Protein AF-K9QV80-F1 (afdb_monomer)

pLDDT: mean 83.74, std 9.77, range [48.53, 92.94]

Secondary structure (DSSP, 8-state):
--EEEEEE-TTTTSTTPPEEEEE-TT--EEEEE-HHHHHHHTT--HHHHHHHH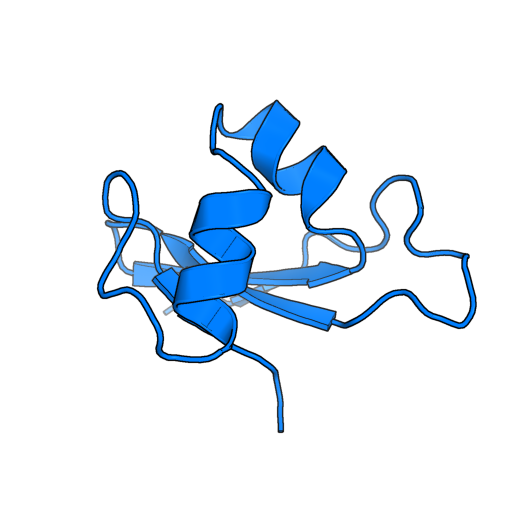TTS-S-BTTBEEE---

Radius of gyration: 10.95 Å; Cα contacts (8 Å, |Δi|>4): 130; chains: 1; bounding box: 24×25×28 Å

Solvent-accessible surface area (backbone atoms only — not comparable to full-atom values): 3894 Å² total; per-residue (Å²): 130,57,80,44,76,71,47,81,32,74,64,32,84,43,93,84,45,55,61,34,37,34,31,42,72,90,59,41,40,32,44,37,26,22,63,59,48,55,16,60,76,70,75,47,56,46,70,59,45,50,34,20,35,73,68,76,40,86,64,57,95,57,28,36,36,33,61,75,130

Sequence (69 aa):
MSIINKGRLRGAEHPRSKEYICIDPEGNEYRIRGLSEFCRQYNLNSKRMNAIAVGKGNFHKGWQCMFPF

Structure (mmCIF, N/CA/C/O backbone):
data_AF-K9QV80-F1
#
_entry.id   AF-K9QV80-F1
#
loop_
_atom_site.group_PDB
_atom_site.id
_atom_site.type_symbol
_atom_site.label_atom_id
_atom_site.label_alt_id
_atom_site.label_comp_id
_atom_site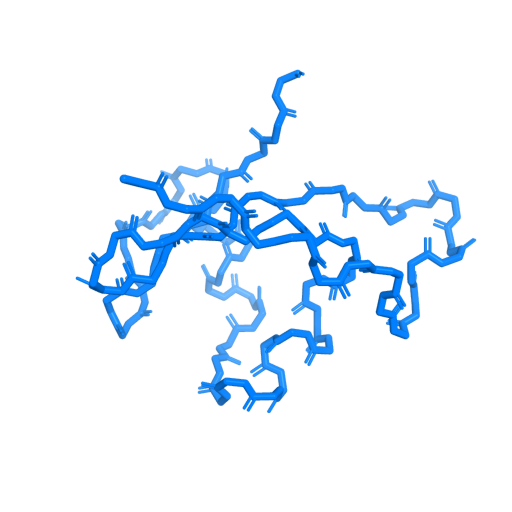.label_asym_id
_atom_site.label_entity_id
_atom_site.label_seq_id
_atom_site.pdbx_PDB_ins_code
_atom_site.Cartn_x
_atom_site.Cartn_y
_atom_site.Cartn_z
_atom_site.occupancy
_atom_site.B_iso_or_equiv
_atom_site.auth_seq_id
_atom_site.auth_comp_id
_atom_site.auth_asym_id
_atom_site.auth_atom_id
_atom_site.pdbx_PDB_model_num
ATOM 1 N N . MET A 1 1 ? -0.316 -11.344 15.990 1.00 48.53 1 MET A N 1
ATOM 2 C CA . MET A 1 1 ? 0.115 -11.062 14.608 1.00 48.53 1 MET A CA 1
ATOM 3 C C . MET A 1 1 ? 0.183 -12.368 13.839 1.00 48.53 1 MET A C 1
ATOM 5 O O . MET A 1 1 ? 0.886 -13.271 14.279 1.00 48.53 1 MET A O 1
ATOM 9 N N . SER A 1 2 ? -0.545 -12.475 12.730 1.00 59.16 2 SER A N 1
ATOM 10 C CA . SER A 1 2 ? -0.447 -13.611 11.808 1.00 59.16 2 SER A CA 1
ATOM 11 C C . SER A 1 2 ? 0.216 -13.137 10.518 1.00 59.16 2 SER A C 1
ATOM 13 O O . SER A 1 2 ? -0.241 -12.170 9.911 1.00 59.16 2 SER A O 1
ATOM 15 N N . ILE A 1 3 ? 1.297 -13.801 10.107 1.00 68.44 3 ILE A N 1
ATOM 16 C CA . ILE A 1 3 ? 1.979 -13.508 8.842 1.00 68.44 3 ILE A CA 1
ATOM 17 C C . ILE A 1 3 ? 1.304 -14.336 7.748 1.00 68.44 3 ILE A C 1
ATOM 19 O O . ILE A 1 3 ? 1.395 -15.566 7.745 1.00 68.44 3 ILE A O 1
ATOM 23 N N . ILE A 1 4 ? 0.639 -13.670 6.806 1.00 73.31 4 ILE A N 1
ATOM 24 C CA . ILE A 1 4 ? -0.061 -14.311 5.693 1.00 73.31 4 ILE A CA 1
ATOM 25 C C . ILE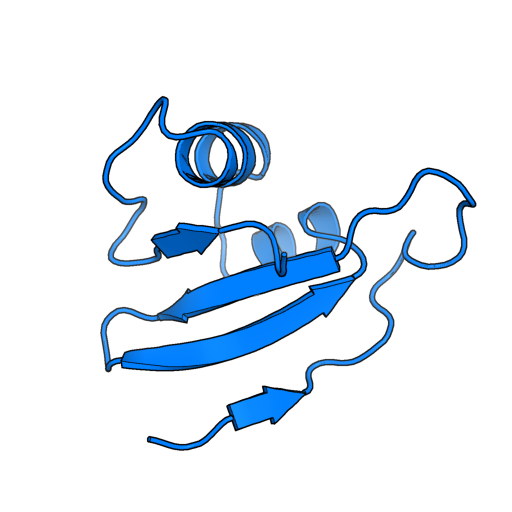 A 1 4 ? 0.828 -14.241 4.448 1.00 73.31 4 ILE A C 1
ATOM 27 O O . ILE A 1 4 ? 1.014 -13.193 3.826 1.00 73.31 4 ILE A O 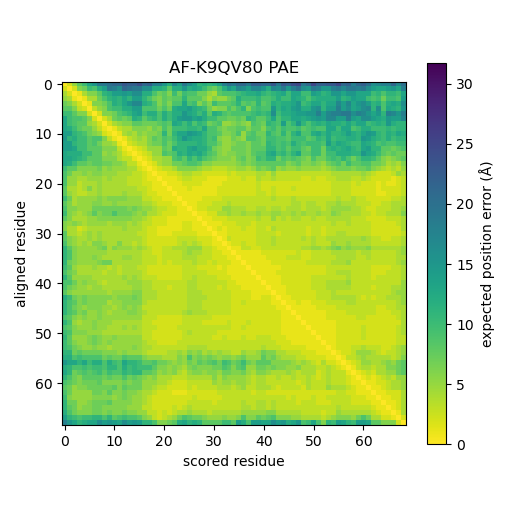1
ATOM 31 N N . ASN A 1 5 ? 1.379 -15.385 4.045 1.00 70.56 5 ASN A N 1
ATOM 32 C CA . ASN A 1 5 ? 2.102 -15.497 2.781 1.00 70.56 5 ASN A CA 1
ATOM 33 C C . ASN A 1 5 ? 1.104 -15.675 1.635 1.00 70.56 5 ASN A C 1
ATOM 35 O O . ASN A 1 5 ? 0.594 -16.771 1.415 1.00 70.56 5 ASN A O 1
ATOM 39 N N . LYS A 1 6 ? 0.838 -14.601 0.882 1.00 65.12 6 LYS A N 1
ATOM 40 C CA . LYS A 1 6 ? -0.064 -14.657 -0.284 1.00 65.12 6 LYS A CA 1
ATOM 41 C C . LYS A 1 6 ? 0.609 -15.152 -1.571 1.00 65.12 6 LYS A C 1
ATOM 43 O O . LYS A 1 6 ? -0.065 -15.325 -2.582 1.00 65.12 6 LYS A O 1
ATOM 48 N N . GLY A 1 7 ? 1.908 -15.445 -1.523 1.00 61.16 7 GLY A N 1
ATOM 49 C CA . GLY A 1 7 ? 2.621 -16.136 -2.594 1.00 61.16 7 GLY A CA 1
ATOM 50 C C . GLY A 1 7 ? 2.771 -15.329 -3.889 1.00 61.16 7 GLY A C 1
ATOM 51 O O . GLY A 1 7 ? 2.608 -14.107 -3.930 1.00 61.16 7 GLY A O 1
ATOM 52 N N . ARG A 1 8 ? 3.165 -16.041 -4.951 1.00 60.56 8 ARG A N 1
ATOM 53 C CA . ARG A 1 8 ? 3.490 -15.498 -6.279 1.00 60.56 8 ARG A CA 1
ATOM 54 C C . ARG A 1 8 ? 2.219 -15.015 -6.979 1.00 60.56 8 ARG A C 1
ATOM 56 O O . ARG A 1 8 ? 1.450 -15.818 -7.495 1.00 60.56 8 ARG A O 1
ATOM 63 N N . LEU A 1 9 ? 2.011 -13.702 -7.015 1.00 76.56 9 LEU A N 1
ATOM 64 C CA . LEU A 1 9 ? 0.922 -13.101 -7.777 1.00 76.56 9 LEU A CA 1
ATOM 65 C C . LEU A 1 9 ? 1.330 -12.899 -9.241 1.00 76.56 9 LEU A C 1
ATOM 67 O O . LEU A 1 9 ? 2.511 -12.934 -9.589 1.00 76.56 9 LEU A O 1
ATOM 71 N N . ARG A 1 10 ? 0.358 -12.664 -10.123 1.00 72.44 10 ARG A N 1
ATOM 72 C CA . ARG A 1 10 ? 0.617 -12.462 -11.553 1.00 72.44 10 ARG A CA 1
ATOM 73 C C . ARG A 1 10 ? 1.634 -11.329 -11.770 1.00 72.44 10 ARG A C 1
ATOM 75 O O . ARG A 1 10 ? 1.462 -10.217 -11.273 1.00 72.44 10 ARG A O 1
ATOM 82 N N . GLY A 1 11 ? 2.708 -11.628 -12.504 1.00 67.81 11 GLY A N 1
ATOM 83 C CA . GLY A 1 11 ? 3.849 -10.727 -12.703 1.00 67.81 11 GLY A CA 1
ATOM 84 C C . GLY A 1 11 ? 4.994 -10.899 -11.696 1.00 67.81 11 GLY A C 1
ATOM 85 O O . GLY A 1 11 ? 6.052 -10.312 -11.903 1.00 67.81 11 GLY A O 1
ATOM 86 N N . ALA A 1 12 ? 4.855 -11.728 -10.655 1.00 74.69 12 ALA A N 1
ATOM 87 C CA . ALA A 1 12 ? 5.938 -12.053 -9.714 1.00 74.69 12 ALA A CA 1
ATOM 88 C C . ALA A 1 12 ? 7.164 -12.706 -10.376 1.00 74.69 12 ALA A C 1
ATOM 90 O O . ALA A 1 12 ? 8.256 -12.662 -9.819 1.00 74.69 12 ALA A O 1
ATOM 91 N N . GLU A 1 13 ? 6.969 -13.298 -11.552 1.00 72.75 13 GLU A N 1
ATOM 92 C CA . GLU A 1 13 ? 7.953 -14.072 -12.318 1.00 72.75 13 GLU A CA 1
ATOM 93 C C . GLU A 1 13 ? 8.970 -13.181 -13.041 1.00 72.75 13 GLU A C 1
ATOM 95 O O . GLU A 1 13 ? 10.027 -13.641 -13.463 1.00 72.75 13 GLU A O 1
ATOM 100 N N . HIS A 1 14 ? 8.666 -11.888 -13.178 1.00 76.06 14 HIS A N 1
ATOM 101 C CA . HIS A 1 14 ? 9.567 -10.955 -13.830 1.00 76.06 14 HIS A CA 1
ATOM 102 C C . HIS A 1 14 ? 10.791 -10.688 -12.931 1.00 76.06 14 HIS A C 1
ATOM 104 O O . HIS A 1 14 ? 10.626 -10.402 -11.742 1.00 76.06 14 HIS A O 1
ATOM 110 N N . PRO A 1 15 ? 12.025 -10.680 -13.467 1.00 75.25 15 PRO A N 1
ATOM 111 C CA . PRO A 1 15 ? 13.242 -10.492 -12.668 1.00 75.25 15 PRO A CA 1
ATOM 112 C C . PRO A 1 15 ? 13.276 -9.157 -11.906 1.00 75.25 15 PRO A C 1
ATOM 114 O O . PRO A 1 15 ? 13.915 -9.048 -10.867 1.00 75.25 15 PRO A O 1
ATOM 117 N N . ARG A 1 16 ? 12.538 -8.141 -12.379 1.00 75.44 16 ARG A N 1
ATOM 118 C CA . ARG A 1 16 ? 12.380 -6.837 -11.694 1.00 75.44 16 ARG A CA 1
ATOM 119 C C . ARG A 1 16 ? 11.262 -6.786 -10.645 1.00 75.44 16 ARG A C 1
ATOM 121 O O . ARG A 1 16 ? 11.018 -5.721 -10.078 1.00 75.44 16 ARG A O 1
ATOM 128 N N . SER A 1 17 ? 10.543 -7.880 -10.416 1.00 79.56 17 SER A N 1
ATOM 129 C CA . SER A 1 17 ? 9.430 -7.890 -9.471 1.00 79.56 17 SER A CA 1
ATOM 130 C C . SER A 1 17 ? 9.931 -7.884 -8.040 1.00 79.56 17 SER A C 1
ATOM 132 O O . SER A 1 17 ? 10.578 -8.833 -7.598 1.00 79.56 17 SER A O 1
ATOM 134 N N . LYS A 1 18 ? 9.590 -6.803 -7.336 1.00 82.75 18 LYS A N 1
ATOM 135 C CA . LYS A 1 18 ? 9.946 -6.559 -5.940 1.00 82.75 18 LYS A CA 1
ATOM 136 C C . LYS A 1 18 ? 8.987 -7.272 -4.992 1.00 82.75 18 LYS A C 1
ATOM 138 O O . LYS A 1 18 ? 7.800 -7.439 -5.300 1.00 82.75 18 LYS A O 1
ATOM 143 N N . GLU A 1 19 ? 9.521 -7.670 -3.850 1.00 88.62 19 GLU A N 1
ATOM 144 C CA . GLU A 1 19 ? 8.737 -8.135 -2.714 1.00 88.62 19 GLU A CA 1
ATOM 145 C C . GLU A 1 19 ? 8.253 -6.937 -1.896 1.00 88.62 19 GLU A C 1
ATOM 147 O O . GLU A 1 19 ? 8.909 -5.895 -1.837 1.00 88.62 19 GLU A O 1
ATOM 152 N N . TYR A 1 20 ? 7.069 -7.079 -1.314 1.00 90.06 20 TYR A N 1
ATOM 153 C CA . TYR A 1 20 ? 6.419 -6.062 -0.503 1.00 90.06 20 TYR A CA 1
ATOM 154 C C . TYR A 1 20 ? 5.818 -6.719 0.734 1.00 90.06 20 TYR A C 1
ATOM 156 O O . TYR A 1 20 ? 5.281 -7.828 0.662 1.00 90.06 20 TYR A O 1
ATOM 164 N N . ILE A 1 21 ? 5.877 -6.000 1.848 1.00 91.56 21 ILE A N 1
ATOM 165 C CA . ILE A 1 21 ? 5.113 -6.297 3.054 1.00 91.56 21 ILE A CA 1
ATOM 166 C C . ILE A 1 21 ? 3.957 -5.300 3.081 1.00 91.56 21 ILE A C 1
ATOM 168 O O . ILE A 1 21 ? 4.178 -4.090 3.164 1.00 91.56 21 ILE A O 1
ATOM 172 N N . CYS A 1 22 ? 2.732 -5.796 2.950 1.00 91.69 22 CYS A N 1
ATOM 173 C CA . CYS A 1 22 ? 1.521 -4.999 3.098 1.00 91.69 22 CYS A CA 1
ATOM 174 C C . CYS A 1 22 ? 0.902 -5.272 4.465 1.00 91.69 22 CYS A C 1
ATOM 176 O O . CYS A 1 22 ? 0.733 -6.428 4.826 1.00 91.69 22 CYS A O 1
ATOM 178 N N . ILE A 1 23 ? 0.547 -4.228 5.202 1.00 92.25 23 ILE A N 1
ATOM 179 C CA . ILE A 1 23 ? -0.131 -4.346 6.495 1.00 92.25 23 ILE A CA 1
ATOM 180 C C . ILE A 1 23 ? -1.555 -3.853 6.290 1.00 92.25 23 ILE A C 1
ATOM 182 O O . ILE A 1 23 ? -1.751 -2.770 5.731 1.00 92.25 23 ILE A O 1
ATOM 186 N N . ASP A 1 24 ? -2.534 -4.667 6.652 1.00 91.00 24 ASP A N 1
ATOM 187 C CA . ASP A 1 24 ? -3.942 -4.287 6.565 1.00 91.00 24 ASP A CA 1
ATOM 188 C C . ASP A 1 24 ? -4.375 -3.463 7.801 1.00 91.00 24 ASP A C 1
ATOM 190 O O . ASP A 1 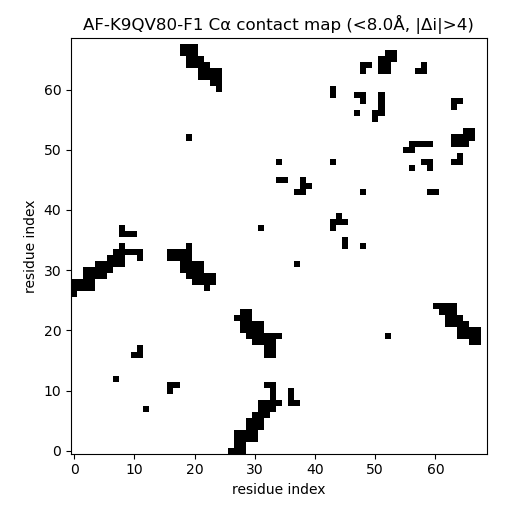24 ? -3.636 -3.422 8.786 1.00 91.00 24 ASP A O 1
ATOM 194 N N . PRO A 1 25 ? -5.541 -2.789 7.781 1.00 89.19 25 PRO A N 1
ATOM 195 C CA . PRO A 1 25 ? -5.989 -1.948 8.896 1.00 89.19 25 PRO A CA 1
ATOM 196 C C . PRO A 1 25 ? -6.206 -2.689 10.227 1.00 89.19 25 PRO A C 1
ATOM 198 O O . PRO A 1 25 ? -6.188 -2.049 11.275 1.00 89.19 25 PRO A O 1
ATOM 201 N N . GLU A 1 26 ? -6.404 -4.005 10.207 1.00 89.25 26 GLU A N 1
ATOM 202 C CA . GLU A 1 26 ? -6.493 -4.869 11.391 1.00 89.25 26 GLU A CA 1
ATOM 203 C C . GLU A 1 26 ? -5.108 -5.301 11.909 1.00 89.25 26 GLU A C 1
ATOM 205 O O . GLU A 1 26 ? -4.998 -5.902 12.977 1.00 89.25 26 GLU A O 1
ATOM 210 N N . GLY A 1 27 ? -4.036 -4.979 11.177 1.00 87.62 27 GLY A N 1
ATOM 211 C CA . GLY A 1 27 ? -2.657 -5.255 11.568 1.00 87.62 27 GLY A CA 1
ATOM 212 C C . GLY A 1 27 ? -2.125 -6.626 11.144 1.00 87.62 27 GLY A C 1
ATOM 213 O O . GLY A 1 27 ? -1.126 -7.075 11.713 1.00 87.62 27 GLY A O 1
ATOM 214 N N . ASN A 1 28 ? -2.742 -7.313 10.173 1.00 89.88 28 ASN A N 1
ATOM 215 C CA . ASN A 1 28 ? -2.156 -8.526 9.599 1.00 89.88 28 ASN A CA 1
ATOM 216 C C . ASN A 1 28 ? -1.139 -8.172 8.509 1.00 89.88 28 ASN A C 1
ATOM 218 O O . ASN A 1 28 ? -1.329 -7.265 7.695 1.00 89.88 28 ASN A O 1
ATOM 222 N N . GLU A 1 29 ? -0.048 -8.933 8.482 1.00 91.56 29 GLU A N 1
ATOM 223 C CA . GLU A 1 29 ? 1.073 -8.707 7.578 1.00 91.56 29 GLU A CA 1
ATOM 224 C C . GLU A 1 29 ? 1.009 -9.670 6.394 1.00 91.56 29 GLU A C 1
ATOM 226 O O . GLU A 1 29 ? 1.007 -10.892 6.551 1.00 91.56 29 GLU A O 1
ATOM 231 N N . TYR A 1 30 ? 1.019 -9.114 5.188 1.00 90.62 30 TYR A N 1
ATOM 232 C CA . TYR A 1 30 ? 0.957 -9.832 3.927 1.00 90.62 30 TYR A CA 1
ATOM 233 C C . TYR A 1 30 ? 2.278 -9.692 3.189 1.00 90.62 30 TYR A C 1
ATOM 235 O O . TYR A 1 30 ? 2.620 -8.616 2.697 1.00 90.62 30 TYR A O 1
ATOM 243 N N . ARG A 1 31 ? 3.001 -10.801 3.050 1.00 90.38 31 ARG A N 1
ATOM 244 C CA . ARG A 1 31 ? 4.187 -10.859 2.189 1.00 90.38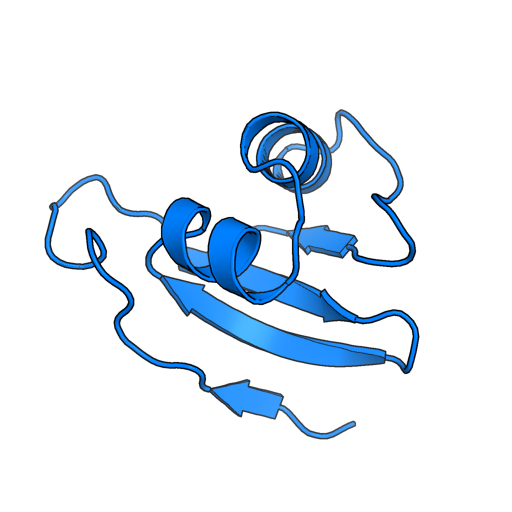 31 ARG A CA 1
ATOM 245 C C . ARG A 1 31 ? 3.762 -11.238 0.781 1.00 90.38 31 ARG A C 1
ATOM 247 O O . ARG A 1 31 ? 3.190 -12.311 0.561 1.00 90.38 31 ARG A O 1
ATOM 254 N N . ILE A 1 32 ? 4.011 -10.337 -0.164 1.00 89.19 32 ILE A N 1
ATOM 255 C CA . ILE A 1 32 ? 3.589 -10.487 -1.556 1.00 89.19 32 ILE A CA 1
ATOM 256 C C . ILE A 1 32 ? 4.726 -10.171 -2.519 1.00 89.19 32 ILE A C 1
ATOM 258 O O . ILE A 1 32 ? 5.577 -9.318 -2.270 1.00 89.19 32 ILE A O 1
ATOM 262 N N . ARG A 1 33 ? 4.668 -10.794 -3.694 1.00 86.38 33 ARG A N 1
ATOM 263 C CA . ARG A 1 33 ? 5.474 -10.415 -4.854 1.00 86.38 33 ARG A CA 1
ATOM 264 C C . ARG A 1 33 ? 4.519 -10.166 -6.011 1.00 86.38 33 ARG A C 1
ATOM 266 O O . ARG A 1 33 ? 3.773 -11.063 -6.388 1.00 86.38 33 ARG A O 1
ATOM 273 N N . GLY A 1 34 ? 4.502 -8.937 -6.530 1.00 84.94 34 GLY A N 1
ATOM 274 C CA . GLY A 1 34 ? 3.512 -8.489 -7.522 1.00 84.94 34 GLY A CA 1
ATOM 275 C C . GLY A 1 34 ? 2.394 -7.620 -6.932 1.00 84.94 34 GLY A C 1
ATOM 276 O O . GLY A 1 34 ? 1.230 -8.015 -6.889 1.00 84.94 34 GLY A O 1
ATOM 277 N N . LEU A 1 35 ? 2.745 -6.393 -6.527 1.00 86.56 35 LEU A N 1
ATOM 278 C CA . LEU A 1 35 ? 1.836 -5.422 -5.899 1.00 86.56 35 LEU A CA 1
ATOM 279 C C . LEU A 1 35 ? 0.586 -5.107 -6.740 1.00 86.56 35 LEU A C 1
ATOM 281 O O . LEU A 1 35 ? -0.475 -4.858 -6.182 1.00 86.56 35 LEU A 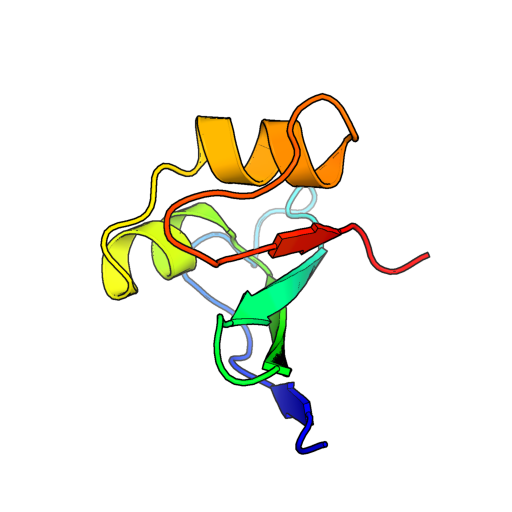O 1
ATOM 285 N N . SER A 1 36 ? 0.684 -5.123 -8.072 1.00 86.94 36 SER A N 1
ATOM 286 C CA . SER A 1 36 ? -0.428 -4.768 -8.967 1.00 86.94 36 SER A CA 1
ATOM 287 C C . SER A 1 36 ? -1.634 -5.698 -8.833 1.00 86.94 36 SER A C 1
ATOM 289 O O . SER A 1 36 ? -2.763 -5.225 -8.738 1.00 86.94 36 SER A O 1
ATOM 291 N N . GLU A 1 37 ? -1.405 -7.010 -8.799 1.00 86.44 37 GLU A N 1
ATOM 292 C CA . GLU A 1 37 ? -2.484 -7.994 -8.658 1.00 86.44 37 GLU A CA 1
ATOM 293 C C . GLU A 1 37 ? -3.067 -7.965 -7.241 1.00 86.44 37 GLU A C 1
ATOM 295 O O . GLU A 1 37 ? -4.281 -8.028 -7.067 1.00 86.44 37 GLU A O 1
ATOM 300 N N . PHE A 1 38 ? -2.218 -7.773 -6.226 1.00 88.75 38 PHE A N 1
ATOM 301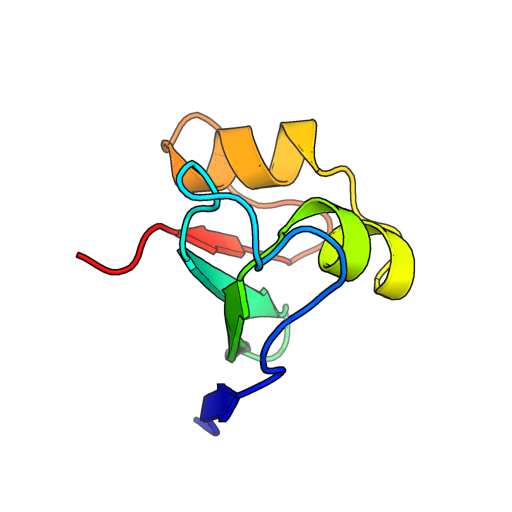 C CA . PHE A 1 38 ? -2.677 -7.570 -4.853 1.00 88.75 38 PHE A CA 1
ATOM 302 C C . PHE A 1 38 ? -3.600 -6.356 -4.759 1.00 88.75 38 PHE A C 1
ATOM 304 O O . PHE A 1 38 ? -4.710 -6.433 -4.240 1.00 88.75 38 PHE A O 1
ATOM 311 N N . CYS A 1 39 ? -3.172 -5.243 -5.349 1.00 89.62 39 CYS A N 1
ATOM 312 C CA . CYS A 1 39 ? -3.962 -4.028 -5.398 1.00 89.62 39 CYS A CA 1
ATOM 313 C C . CYS A 1 39 ? -5.299 -4.245 -6.114 1.00 89.62 39 CYS A C 1
ATOM 315 O O . CYS A 1 39 ? -6.312 -3.720 -5.666 1.00 89.62 39 CYS A O 1
ATOM 317 N N . ARG A 1 40 ? -5.342 -5.065 -7.171 1.00 88.19 40 ARG A N 1
ATOM 318 C CA . ARG A 1 40 ? -6.591 -5.396 -7.867 1.00 88.19 40 ARG A CA 1
ATOM 319 C C . ARG A 1 40 ? -7.554 -6.204 -6.993 1.00 88.19 40 ARG A C 1
ATOM 321 O O . ARG A 1 40 ? -8.741 -5.900 -6.989 1.00 88.19 40 ARG A O 1
ATOM 328 N N . GLN A 1 41 ? -7.053 -7.176 -6.228 1.00 88.75 41 GLN A N 1
ATOM 329 C CA . GLN A 1 41 ? -7.876 -7.984 -5.313 1.00 88.75 41 GLN A CA 1
ATOM 330 C C . GLN A 1 41 ? -8.502 -7.149 -4.190 1.00 88.75 41 GLN A C 1
ATOM 332 O O . GLN A 1 41 ? -9.661 -7.354 -3.848 1.00 88.75 41 GLN A O 1
ATOM 337 N N . TYR A 1 42 ? -7.748 -6.197 -3.636 1.00 88.44 42 TYR A N 1
ATOM 338 C CA . TYR A 1 42 ? -8.180 -5.373 -2.499 1.00 88.44 42 TYR A CA 1
ATOM 339 C C . TYR A 1 42 ? -8.694 -3.984 -2.904 1.00 88.44 42 TYR A C 1
ATOM 341 O O . TYR A 1 42 ? -8.890 -3.112 -2.057 1.00 88.44 42 TYR A O 1
ATOM 349 N N . ASN A 1 43 ? -8.908 -3.755 -4.204 1.00 89.25 43 ASN A N 1
ATOM 350 C CA . ASN A 1 43 ? -9.344 -2.472 -4.757 1.00 89.25 43 ASN A CA 1
ATOM 351 C C . ASN A 1 43 ? -8.480 -1.276 -4.279 1.00 89.25 43 ASN A C 1
ATOM 353 O O . ASN A 1 43 ? -8.979 -0.205 -3.906 1.00 89.25 43 ASN A O 1
ATOM 357 N N . LEU A 1 44 ? -7.162 -1.482 -4.249 1.00 90.69 44 LEU A N 1
ATOM 358 C CA . LEU A 1 44 ? -6.139 -0.498 -3.901 1.00 90.69 44 LEU A CA 1
ATOM 359 C C . LEU A 1 44 ? -5.490 0.061 -5.165 1.00 90.69 44 LEU A C 1
ATOM 361 O O . LEU A 1 44 ? -5.476 -0.560 -6.227 1.00 90.69 44 LEU A O 1
ATOM 365 N N . ASN A 1 45 ? -4.898 1.247 -5.048 1.00 91.12 45 ASN A N 1
ATOM 366 C CA . ASN A 1 45 ? -4.123 1.827 -6.134 1.00 91.12 45 ASN A CA 1
ATOM 367 C C . ASN A 1 45 ? -2.636 1.465 -5.997 1.00 91.12 45 ASN A C 1
ATOM 369 O O . ASN A 1 45 ? -1.966 1.916 -5.067 1.00 91.12 45 ASN A O 1
ATOM 373 N N . SER A 1 46 ? -2.101 0.719 -6.965 1.00 88.69 46 SER A N 1
ATOM 374 C CA . SER A 1 46 ? -0.702 0.271 -6.974 1.00 88.69 46 SER A CA 1
ATOM 375 C C . SER A 1 46 ? 0.314 1.415 -6.983 1.00 88.69 46 SER A C 1
ATOM 377 O O . SER A 1 46 ? 1.354 1.293 -6.338 1.00 88.69 46 SER A O 1
ATOM 379 N N . LYS A 1 47 ? 0.017 2.558 -7.622 1.00 89.19 47 LYS A N 1
ATOM 380 C CA . LYS A 1 47 ? 0.893 3.745 -7.572 1.00 89.19 47 LYS A CA 1
ATOM 381 C C . LYS A 1 47 ? 0.945 4.345 -6.168 1.00 89.19 47 LYS A C 1
ATOM 383 O O . LYS A 1 47 ? 2.024 4.699 -5.703 1.00 89.19 47 LYS A O 1
ATOM 388 N N . ARG A 1 48 ? -0.202 4.435 -5.482 1.00 90.81 48 ARG A N 1
ATOM 389 C CA . ARG A 1 48 ? -0.255 4.938 -4.097 1.00 90.81 48 ARG A CA 1
ATOM 390 C C . ARG A 1 48 ? 0.428 3.980 -3.129 1.00 90.81 48 ARG A C 1
ATOM 392 O O . ARG A 1 48 ? 1.213 4.428 -2.307 1.00 90.81 48 ARG A O 1
ATOM 399 N N . MET A 1 49 ? 0.189 2.679 -3.270 1.00 91.31 49 MET A N 1
ATOM 400 C CA . MET A 1 49 ? 0.853 1.662 -2.451 1.00 91.31 49 MET A CA 1
ATOM 401 C C . MET A 1 49 ? 2.373 1.680 -2.651 1.00 91.31 49 MET A C 1
ATOM 403 O O . MET A 1 49 ? 3.119 1.617 -1.681 1.00 91.31 49 MET A O 1
ATOM 407 N N . ASN A 1 50 ? 2.846 1.861 -3.889 1.00 89.94 50 ASN A N 1
ATOM 408 C CA . ASN A 1 50 ? 4.272 2.027 -4.161 1.00 89.94 50 ASN A CA 1
ATOM 409 C C . ASN A 1 50 ? 4.836 3.311 -3.530 1.00 89.94 50 ASN A C 1
ATOM 411 O O . ASN A 1 50 ? 5.908 3.261 -2.937 1.00 89.94 50 ASN A O 1
ATOM 415 N N . ALA A 1 51 ? 4.102 4.429 -3.599 1.00 91.00 51 ALA A N 1
ATOM 416 C CA . ALA A 1 51 ? 4.484 5.679 -2.941 1.00 91.00 51 ALA A CA 1
ATOM 417 C C . ALA A 1 51 ? 4.616 5.514 -1.417 1.00 91.00 51 ALA A C 1
ATOM 419 O O . ALA A 1 51 ? 5.568 6.026 -0.839 1.00 91.00 51 ALA A O 1
ATOM 420 N N . ILE A 1 52 ? 3.716 4.759 -0.781 1.00 92.94 52 ILE A N 1
ATOM 421 C CA . ILE A 1 52 ? 3.803 4.425 0.650 1.00 92.94 52 ILE A CA 1
ATOM 422 C C . ILE A 1 52 ? 5.037 3.556 0.922 1.00 92.94 52 ILE A C 1
ATOM 424 O O . ILE A 1 52 ? 5.806 3.868 1.823 1.00 92.94 52 ILE A O 1
ATOM 428 N N . ALA A 1 53 ? 5.298 2.548 0.081 1.00 90.44 53 ALA A N 1
ATOM 429 C CA . ALA A 1 53 ? 6.456 1.662 0.226 1.00 90.44 53 ALA A CA 1
ATOM 430 C C . ALA A 1 53 ? 7.807 2.392 0.188 1.00 90.44 53 ALA A C 1
ATOM 432 O O . ALA A 1 53 ? 8.744 1.979 0.864 1.00 90.44 53 ALA A O 1
ATOM 433 N N . VAL A 1 54 ? 7.914 3.474 -0.591 1.00 89.31 54 VAL A N 1
ATOM 434 C CA . VAL A 1 54 ? 9.118 4.326 -0.652 1.00 89.31 54 VAL A CA 1
ATOM 435 C C . VAL A 1 54 ? 9.117 5.460 0.388 1.00 89.31 54 VAL A C 1
ATOM 437 O O . VAL A 1 54 ? 9.998 6.313 0.341 1.00 89.31 54 VAL A O 1
ATOM 440 N N . GLY A 1 55 ? 8.122 5.525 1.279 1.00 88.12 55 GLY A N 1
ATOM 441 C CA . GLY A 1 55 ? 8.009 6.560 2.316 1.00 88.12 55 GLY A CA 1
ATOM 442 C C . GLY A 1 55 ? 7.446 7.907 1.843 1.00 88.12 55 GLY A C 1
ATOM 443 O O . GLY A 1 55 ? 7.500 8.888 2.575 1.00 88.12 55 GLY A O 1
ATOM 444 N N . LYS A 1 56 ? 6.887 7.988 0.629 1.00 87.50 56 LYS A N 1
ATOM 445 C CA . LYS A 1 56 ? 6.233 9.198 0.085 1.00 87.50 56 LYS A CA 1
ATOM 446 C C . LYS A 1 56 ? 4.743 9.303 0.435 1.00 87.50 56 LYS A C 1
ATOM 448 O O . LYS A 1 56 ? 4.064 10.209 -0.044 1.00 87.50 56 LYS A O 1
ATOM 453 N N . GLY A 1 57 ? 4.207 8.374 1.221 1.00 82.50 57 GLY A N 1
ATOM 454 C CA . GLY A 1 57 ? 2.814 8.384 1.662 1.00 82.50 57 GLY A CA 1
ATOM 455 C C . GLY A 1 57 ? 2.638 7.644 2.983 1.00 82.50 57 GLY A C 1
ATOM 456 O O . GLY A 1 57 ? 3.414 6.746 3.286 1.00 82.50 57 GLY A O 1
ATOM 457 N N . ASN A 1 58 ? 1.606 8.014 3.745 1.00 82.31 58 ASN A N 1
ATOM 458 C CA . ASN A 1 58 ? 1.375 7.473 5.089 1.00 82.31 58 ASN A CA 1
ATOM 459 C C . ASN A 1 58 ? 0.622 6.131 5.062 1.00 82.31 58 ASN A C 1
ATOM 461 O O . ASN A 1 58 ? 1.086 5.139 5.612 1.00 82.31 58 ASN A O 1
ATOM 465 N N . PHE A 1 59 ? -0.544 6.089 4.413 1.00 87.75 59 PHE A N 1
ATOM 466 C CA . PHE A 1 59 ? -1.383 4.894 4.279 1.00 87.75 59 PHE A CA 1
ATOM 467 C C . PHE A 1 59 ? -2.411 5.092 3.156 1.00 87.75 59 PHE A C 1
ATOM 469 O O . PHE A 1 59 ? -2.727 6.223 2.770 1.00 87.75 59 PHE A O 1
ATOM 476 N N . HIS A 1 60 ? -2.960 4.003 2.618 1.00 86.25 60 HIS A N 1
ATOM 477 C CA . HIS A 1 60 ? -4.033 4.049 1.625 1.00 86.25 60 HIS A CA 1
ATOM 478 C C . HIS A 1 60 ? -5.185 3.144 2.050 1.00 86.25 60 HIS A C 1
ATOM 480 O O . HIS A 1 60 ? -5.048 1.929 2.043 1.00 86.25 60 HIS A O 1
ATOM 486 N N . LYS A 1 61 ? -6.338 3.733 2.396 1.00 87.00 61 LYS A N 1
ATOM 487 C CA . LYS A 1 61 ? -7.517 2.989 2.887 1.00 87.00 61 LYS A CA 1
ATOM 488 C C . LYS A 1 61 ? -7.202 2.100 4.107 1.00 87.00 61 LYS A C 1
ATOM 490 O O . LYS A 1 61 ? -7.677 0.976 4.187 1.00 87.00 61 LYS A O 1
ATOM 495 N N . GLY A 1 62 ? -6.346 2.582 5.009 1.00 90.25 62 GLY A N 1
ATOM 496 C CA . GLY A 1 62 ? -5.874 1.814 6.166 1.00 90.25 62 GLY A CA 1
ATOM 497 C C . GLY A 1 62 ? -4.779 0.787 5.856 1.00 90.25 62 GLY A C 1
ATOM 498 O O . GLY A 1 62 ? -4.226 0.213 6.780 1.00 90.25 62 GLY A O 1
ATOM 499 N N . TRP A 1 63 ? -4.412 0.600 4.583 1.00 92.31 63 TRP A N 1
ATOM 500 C CA . TRP A 1 63 ? -3.305 -0.269 4.200 1.00 92.31 63 TRP A CA 1
ATOM 501 C C . TRP A 1 63 ? -1.974 0.471 4.228 1.00 92.31 63 TRP A C 1
ATOM 503 O O . TRP A 1 63 ? -1.850 1.585 3.698 1.00 92.31 63 TRP A O 1
ATOM 513 N N . GLN A 1 64 ? -0.964 -0.191 4.775 1.00 92.00 64 GLN A N 1
ATOM 514 C CA . GLN A 1 64 ? 0.428 0.231 4.711 1.00 92.00 64 GLN A CA 1
ATOM 515 C C . GLN A 1 64 ? 1.219 -0.712 3.810 1.00 92.00 64 GLN A C 1
ATOM 517 O O . GLN A 1 64 ? 0.839 -1.860 3.579 1.00 92.00 64 GLN A O 1
ATOM 522 N N . CYS A 1 65 ? 2.313 -0.208 3.252 1.00 91.44 65 CYS A N 1
ATOM 523 C CA . CYS A 1 65 ? 3.198 -0.979 2.396 1.00 91.44 65 CYS A CA 1
ATOM 524 C C . CYS A 1 65 ? 4.638 -0.596 2.705 1.00 91.44 65 CYS A C 1
ATOM 526 O O . CYS A 1 65 ? 4.927 0.585 2.860 1.00 91.44 65 CYS A O 1
ATOM 528 N N . MET A 1 66 ? 5.533 -1.574 2.740 1.00 90.75 66 MET A N 1
ATOM 529 C CA . MET A 1 66 ? 6.966 -1.366 2.940 1.00 90.75 66 MET A CA 1
ATOM 530 C C . MET A 1 66 ? 7.768 -2.415 2.169 1.00 90.75 66 MET A C 1
ATOM 532 O O . MET A 1 66 ? 7.242 -3.472 1.806 1.00 90.75 66 MET A O 1
ATOM 536 N N . PHE A 1 67 ? 9.032 -2.110 1.882 1.00 87.50 67 PHE A N 1
ATOM 537 C CA . PHE A 1 67 ? 9.951 -3.102 1.332 1.00 87.50 67 PHE A CA 1
ATOM 538 C C . PHE A 1 67 ? 10.476 -3.997 2.464 1.00 87.50 67 PHE A C 1
ATOM 540 O O . PHE A 1 67 ? 10.835 -3.469 3.519 1.00 87.50 67 PHE A O 1
ATOM 547 N N . PRO A 1 68 ? 10.524 -5.326 2.272 1.00 82.69 68 PRO A N 1
ATOM 548 C CA . PRO A 1 68 ? 11.377 -6.165 3.099 1.00 82.69 68 PRO A CA 1
ATOM 549 C C . PRO A 1 68 ? 12.834 -5.736 2.854 1.00 82.69 68 PRO A C 1
ATOM 551 O O . PRO A 1 68 ? 13.232 -5.586 1.697 1.00 82.69 68 PRO A O 1
ATOM 554 N N . PHE A 1 69 ? 13.569 -5.455 3.932 1.00 66.88 69 PHE A N 1
ATOM 555 C CA . PHE A 1 69 ? 15.007 -5.164 3.893 1.00 66.88 69 PHE A CA 1
ATOM 556 C C . PHE A 1 69 ? 15.816 -6.398 3.487 1.00 66.88 69 PHE A C 1
ATOM 558 O O . PHE A 1 69 ? 15.387 -7.520 3.846 1.00 66.88 69 PHE A O 1
#

Nearest PDB structures (foldseek):
  1u3e-ass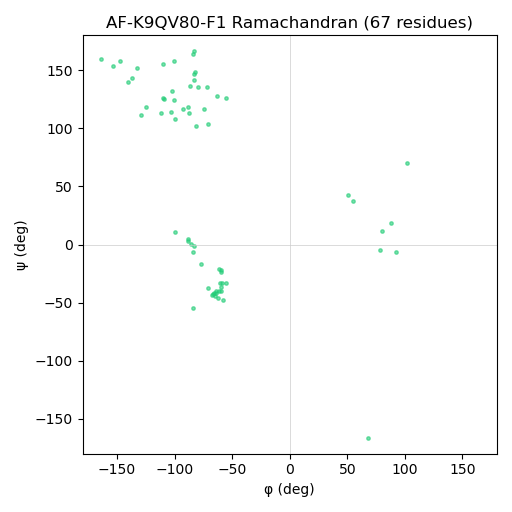embly1_M  TM=9.011E-01  e=3.200E-03  Okubovirus SPO1
  2zbv-assembly1_C  TM=3.802E-01  e=6.248E+00  Thermotoga maritima MSB8
  2osu-assembly1_B  TM=4.864E-01  e=6.673E+00  Bacillus subtilis

Mean predicted aligned error: 5.33 Å

Foldseek 3Di:
DEEAEPDEDPPLPDPPWAWKWKAALVGYTYIYTDQPRVCVVVVHDSVQQVCQQVVNDDATPSMGMHGDD